Protein AF-A0A1V4UR54-F1 (afdb_monomer)

Solvent-accessible surface area (backbone atoms only — not comparable to full-atom values): 8397 Å² total; per-residue (Å²): 136,52,48,67,59,51,43,54,59,48,59,78,65,47,85,80,46,49,76,44,78,49,102,88,28,77,49,76,49,63,57,67,73,62,44,51,54,46,51,53,56,54,31,71,77,39,73,50,77,63,83,85,78,88,72,95,63,64,92,76,37,75,93,66,24,39,93,76,70,50,82,72,68,81,62,48,70,55,51,58,55,47,58,74,48,49,62,59,52,25,55,48,54,67,48,47,83,81,49,66,88,88,69,72,86,82,72,78,76,79,78,81,66,79,73,83,50,67,71,60,52,51,52,54,54,60,65,73,78,110

Foldseek 3Di:
DALVVLQVLLVVLCPPWDWDGDNLHIDTGDDPVSVVVSLVVSCVVPVLQDDDDDDPDDPPHCVQDCVNVPDDRPCPVVSVVVVVVSVVSSVVVVCVVVDDPPDDDDDPDPPPPPPPDPVNVVVVVVVVVD

Structure (mmCIF, N/CA/C/O backbone):
data_AF-A0A1V4UR54-F1
#
_entry.id   AF-A0A1V4UR54-F1
#
loop_
_atom_site.group_PDB
_atom_site.id
_atom_site.type_symbol
_atom_site.label_atom_id
_atom_site.label_alt_id
_atom_site.label_comp_id
_atom_site.label_asym_id
_atom_site.label_entity_id
_atom_site.label_seq_id
_atom_site.pdbx_PDB_ins_code
_atom_site.Cartn_x
_atom_site.Cartn_y
_atom_site.Cartn_z
_atom_site.occupancy
_atom_site.B_iso_or_equiv
_atom_site.auth_seq_id
_atom_site.auth_comp_id
_atom_site.auth_asym_id
_atom_site.auth_atom_id
_atom_site.pdbx_PDB_model_num
ATOM 1 N N . MET A 1 1 ? -7.764 5.995 -9.721 1.00 79.31 1 MET A N 1
ATOM 2 C CA . MET A 1 1 ? -8.367 6.170 -8.386 1.00 79.31 1 MET A CA 1
ATOM 3 C C . MET A 1 1 ? -7.285 6.634 -7.425 1.00 79.31 1 MET A C 1
ATOM 5 O O . MET A 1 1 ? -6.204 6.056 -7.434 1.00 79.31 1 MET A O 1
ATOM 9 N N . THR A 1 2 ? -7.523 7.699 -6.666 1.00 85.75 2 THR A N 1
ATOM 10 C CA . THR A 1 2 ? -6.583 8.196 -5.649 1.00 85.75 2 THR A CA 1
ATOM 11 C C . THR A 1 2 ? -6.845 7.540 -4.284 1.00 85.75 2 THR A C 1
ATOM 13 O O . THR A 1 2 ? -7.925 6.980 -4.077 1.00 85.75 2 THR A O 1
ATOM 16 N N . PRO A 1 3 ? -5.898 7.601 -3.326 1.00 85.50 3 PRO A N 1
ATOM 17 C CA . PRO A 1 3 ? -6.151 7.175 -1.948 1.00 85.50 3 PRO A CA 1
ATOM 18 C C . PRO A 1 3 ? -7.377 7.844 -1.314 1.00 85.50 3 PRO A C 1
ATOM 20 O O . PRO A 1 3 ? -8.132 7.171 -0.615 1.00 85.50 3 PRO A O 1
ATOM 23 N N . SER A 1 4 ? -7.611 9.126 -1.606 1.00 88.00 4 SER A N 1
ATOM 24 C CA . SER A 1 4 ? -8.759 9.876 -1.090 1.00 88.00 4 SER A CA 1
ATOM 25 C C . SER A 1 4 ? -10.078 9.383 -1.685 1.00 88.00 4 SER A C 1
ATOM 27 O O . SER A 1 4 ? -11.043 9.186 -0.949 1.00 88.00 4 SER A O 1
ATOM 29 N N . ASP A 1 5 ? -10.110 9.078 -2.989 1.00 89.81 5 ASP A N 1
ATOM 30 C CA . ASP A 1 5 ? -11.283 8.452 -3.619 1.00 89.81 5 ASP A CA 1
ATOM 31 C C . ASP A 1 5 ? -11.597 7.104 -2.956 1.00 89.81 5 ASP A C 1
ATOM 33 O O . ASP A 1 5 ? -12.746 6.808 -2.627 1.00 89.81 5 ASP A O 1
ATOM 37 N N . LEU A 1 6 ? -10.560 6.292 -2.719 1.00 91.25 6 LEU A N 1
ATOM 38 C CA . LEU A 1 6 ? -10.701 4.993 -2.069 1.00 91.25 6 LEU A CA 1
ATOM 39 C C . LEU A 1 6 ? -11.201 5.138 -0.623 1.00 91.25 6 LEU A C 1
ATOM 41 O O . LEU A 1 6 ? -12.027 4.338 -0.186 1.00 91.25 6 LEU A O 1
ATOM 45 N N . ALA A 1 7 ? -10.737 6.158 0.109 1.00 91.12 7 ALA A N 1
ATOM 46 C CA . ALA A 1 7 ? -11.183 6.451 1.471 1.00 91.12 7 ALA A CA 1
ATOM 47 C C . ALA A 1 7 ? -12.687 6.725 1.516 1.00 91.12 7 ALA A C 1
ATOM 49 O O . ALA A 1 7 ? -13.387 6.116 2.322 1.00 91.12 7 ALA A O 1
ATOM 50 N N . ILE A 1 8 ? -13.184 7.584 0.618 1.00 91.38 8 ILE A N 1
ATOM 51 C CA . ILE A 1 8 ? -14.613 7.910 0.507 1.00 91.38 8 ILE A CA 1
ATOM 52 C C . ILE A 1 8 ? -15.426 6.630 0.296 1.00 91.38 8 ILE A C 1
ATOM 54 O O . ILE A 1 8 ? -16.343 6.352 1.067 1.00 91.38 8 ILE A O 1
ATOM 58 N N . ARG A 1 9 ? -15.025 5.794 -0.672 1.00 92.06 9 ARG A N 1
ATOM 59 C CA . ARG A 1 9 ? -15.684 4.503 -0.939 1.00 92.06 9 ARG A CA 1
ATOM 60 C C . ARG A 1 9 ? -15.675 3.571 0.262 1.00 92.06 9 ARG A C 1
ATOM 62 O O . ARG A 1 9 ? -16.658 2.886 0.519 1.00 92.06 9 ARG A O 1
ATOM 69 N N . ALA A 1 10 ? -14.573 3.533 1.000 1.00 92.12 10 ALA A N 1
ATOM 70 C CA . ALA A 1 10 ? -14.453 2.683 2.171 1.00 92.12 10 ALA A CA 1
ATOM 71 C C . ALA A 1 10 ? -15.354 3.166 3.321 1.00 92.12 10 ALA A C 1
ATOM 73 O O . ALA A 1 10 ? -15.976 2.337 3.985 1.00 92.12 10 ALA A O 1
ATOM 74 N N . TYR A 1 11 ? -15.476 4.484 3.525 1.00 91.31 11 TYR A N 1
ATOM 75 C CA . TYR A 1 11 ? -16.388 5.070 4.515 1.00 91.31 11 TYR A CA 1
ATOM 76 C C . TYR A 1 11 ? -17.865 4.816 4.183 1.00 91.31 11 TYR A C 1
ATOM 78 O O . TYR A 1 11 ? -18.639 4.519 5.090 1.00 91.31 11 TYR A O 1
ATOM 86 N N . GLU A 1 12 ? -18.259 4.833 2.904 1.00 90.62 12 GLU A N 1
ATOM 87 C CA . GLU A 1 12 ? -19.633 4.500 2.470 1.00 90.62 12 GLU A CA 1
ATOM 88 C C . GLU A 1 12 ? -20.075 3.094 2.928 1.00 90.62 12 GLU A C 1
ATOM 90 O O . GLU A 1 12 ? -21.261 2.851 3.151 1.00 90.62 12 GLU A O 1
ATOM 95 N N . ILE A 1 13 ? -19.123 2.173 3.110 1.00 91.25 13 ILE A N 1
ATOM 96 C CA . ILE A 1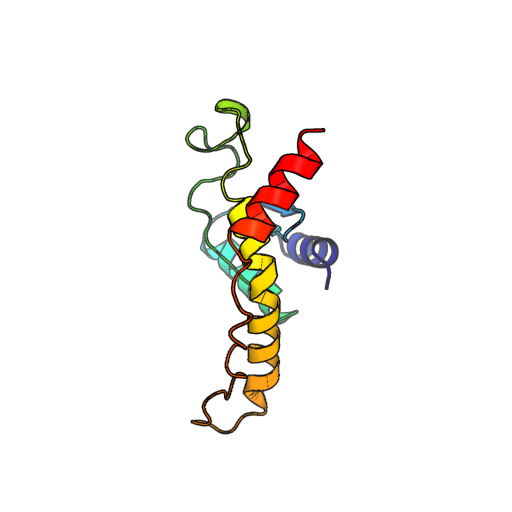 13 ? -19.367 0.774 3.498 1.00 91.25 13 ILE A CA 1
ATOM 97 C C . ILE A 1 13 ? -18.794 0.411 4.881 1.00 91.25 13 ILE A C 1
ATOM 99 O O . ILE A 1 13 ? -18.750 -0.778 5.246 1.00 91.25 13 ILE A O 1
ATOM 103 N N . SER A 1 14 ? -18.362 1.412 5.664 1.00 81.19 14 SER A N 1
ATOM 104 C CA . SER A 1 14 ? -17.700 1.231 6.960 1.00 81.19 14 SER A CA 1
ATOM 105 C C . SER A 1 14 ? -18.712 0.899 8.056 1.00 81.19 14 SER A C 1
ATOM 107 O O . SER A 1 14 ? -19.157 1.756 8.815 1.00 81.19 14 SER A O 1
ATOM 109 N N . GLN A 1 15 ? -19.113 -0.364 8.155 1.00 82.38 15 GLN A N 1
ATOM 110 C CA . GLN A 1 15 ? -20.028 -0.831 9.201 1.00 82.38 15 GLN A CA 1
ATOM 111 C C . GLN A 1 15 ? -19.301 -1.016 10.546 1.00 82.38 15 GLN A C 1
ATOM 113 O O . GLN A 1 15 ? -19.168 -2.127 11.042 1.00 82.38 15 GLN A O 1
ATOM 118 N N . GLY A 1 16 ? -18.786 0.073 11.126 1.00 81.25 16 GLY A N 1
ATOM 119 C CA . GLY A 1 16 ? -18.148 0.061 12.451 1.00 81.25 16 GLY A CA 1
ATOM 120 C C . GLY A 1 16 ? -16.664 -0.327 12.476 1.00 81.25 16 GLY A C 1
ATOM 121 O O . GLY A 1 16 ? -16.091 -0.463 13.556 1.00 81.25 16 GLY A O 1
ATOM 122 N N . VAL A 1 17 ? -16.018 -0.468 11.315 1.00 90.12 17 VAL A N 1
ATOM 123 C CA . VAL A 1 17 ? -14.553 -0.557 11.239 1.00 90.12 17 VAL A CA 1
ATOM 124 C C . VAL A 1 17 ? -13.917 0.828 11.348 1.00 90.12 17 VAL A C 1
ATOM 126 O O . VAL A 1 17 ? -14.475 1.832 10.905 1.00 90.12 17 VAL A O 1
ATOM 129 N N . MET A 1 18 ? -12.705 0.882 11.887 1.00 90.12 18 MET A N 1
ATOM 130 C CA . MET A 1 18 ? -11.879 2.079 11.848 1.00 90.12 18 MET A CA 1
ATOM 131 C C . MET A 1 18 ? -11.175 2.163 10.496 1.00 90.12 18 MET A C 1
ATOM 133 O O . MET A 1 18 ? -10.430 1.257 10.123 1.00 90.12 18 MET A O 1
ATOM 137 N N . ILE A 1 19 ? -11.377 3.271 9.788 1.00 91.62 19 ILE A N 1
ATOM 138 C CA . ILE A 1 19 ? -10.683 3.579 8.537 1.00 91.62 19 ILE A CA 1
ATOM 139 C C . ILE A 1 19 ? -9.820 4.807 8.760 1.00 91.62 19 ILE A C 1
ATOM 141 O O . ILE A 1 19 ? -10.270 5.808 9.322 1.00 91.62 19 ILE A O 1
ATOM 145 N N . LYS A 1 20 ? -8.574 4.721 8.309 1.00 88.81 20 LYS A N 1
ATOM 146 C CA . LYS A 1 20 ? -7.625 5.824 8.318 1.00 88.81 20 LYS A CA 1
ATOM 147 C C . LYS A 1 20 ? -6.968 5.952 6.952 1.00 88.81 20 LYS A C 1
ATOM 149 O O . LYS A 1 20 ? -6.285 5.031 6.503 1.00 88.81 20 LYS A O 1
ATOM 154 N N . GLU A 1 21 ? -7.129 7.114 6.333 1.00 90.81 21 GLU A N 1
ATOM 155 C CA . GLU A 1 21 ? -6.395 7.477 5.125 1.00 90.81 21 GLU A CA 1
ATOM 156 C C . GLU A 1 21 ? -4.911 7.723 5.436 1.00 90.81 21 GLU A C 1
ATOM 158 O O . GLU A 1 21 ? -4.528 8.234 6.496 1.00 90.81 21 GLU A O 1
ATOM 163 N N . THR A 1 22 ? -4.054 7.324 4.504 1.00 86.56 22 THR A N 1
ATOM 164 C CA . THR A 1 22 ? -2.608 7.526 4.544 1.00 86.56 22 THR A CA 1
ATOM 165 C C . THR A 1 22 ? -2.109 7.941 3.163 1.00 86.56 22 THR A C 1
ATOM 167 O O . THR A 1 22 ? -2.777 7.703 2.160 1.00 86.56 22 THR A O 1
ATOM 170 N N . CYS A 1 23 ? -0.881 8.462 3.084 1.00 84.00 23 CYS A N 1
ATOM 171 C CA . CYS A 1 23 ? -0.251 8.819 1.806 1.00 84.00 23 CYS A CA 1
ATOM 172 C C . CYS A 1 23 ? -0.116 7.639 0.823 1.00 84.00 23 CYS A C 1
ATOM 174 O O . CYS A 1 23 ? 0.160 7.853 -0.352 1.00 84.00 23 CYS A O 1
ATOM 176 N N . PHE A 1 24 ? -0.273 6.403 1.302 1.00 85.50 24 PHE A N 1
ATOM 177 C CA . PHE A 1 24 ? -0.062 5.176 0.539 1.00 85.50 24 PHE A CA 1
ATOM 178 C C . PHE A 1 24 ? -1.342 4.353 0.331 1.00 85.50 24 PHE A C 1
ATOM 180 O O . PHE A 1 24 ? -1.271 3.251 -0.202 1.00 85.50 24 PHE A O 1
ATOM 187 N N . GLY A 1 25 ? -2.505 4.860 0.751 1.00 90.56 25 GLY A N 1
ATOM 188 C CA . GLY A 1 25 ? -3.773 4.129 0.706 1.00 90.56 25 GLY A CA 1
ATOM 189 C C . GLY A 1 25 ? -4.482 4.141 2.054 1.00 90.56 25 GLY A C 1
ATOM 190 O O . GLY A 1 25 ? -4.424 5.129 2.786 1.00 90.56 25 GLY A O 1
ATOM 191 N N . LEU A 1 26 ? -5.136 3.034 2.406 1.00 92.44 26 LEU A N 1
ATOM 192 C CA . LEU A 1 26 ? -5.982 2.939 3.595 1.00 92.44 26 LEU A CA 1
ATOM 193 C C . LEU A 1 26 ? -5.436 1.974 4.640 1.00 92.44 26 LEU A C 1
ATOM 195 O O . LEU A 1 26 ? -4.895 0.918 4.327 1.00 92.44 26 LEU A O 1
ATOM 199 N N . GLN A 1 27 ? -5.667 2.317 5.902 1.00 91.44 27 GLN A N 1
ATOM 200 C CA . GLN A 1 27 ? -5.594 1.387 7.019 1.00 91.44 27 GLN A CA 1
ATOM 201 C C . GLN A 1 27 ? -7.013 1.098 7.490 1.00 91.44 27 GLN A C 1
ATOM 203 O O . GLN A 1 27 ? -7.702 2.002 7.959 1.00 91.44 27 GLN A O 1
ATOM 208 N N . VAL A 1 28 ? -7.429 -0.160 7.364 1.00 93.06 28 VAL A N 1
ATOM 209 C CA . VAL A 1 28 ? -8.719 -0.654 7.853 1.00 93.06 28 VAL A CA 1
ATOM 210 C C . VAL A 1 28 ? -8.449 -1.521 9.077 1.00 93.06 28 VAL A C 1
ATOM 212 O O . VAL A 1 28 ? -7.529 -2.336 9.084 1.00 93.06 28 VAL A O 1
ATOM 215 N N . THR A 1 29 ? -9.177 -1.298 10.164 1.00 91.81 29 THR A N 1
ATOM 216 C CA . THR A 1 29 ? -8.987 -2.021 11.424 1.00 91.81 29 THR A CA 1
ATOM 217 C C . THR A 1 29 ? -10.344 -2.342 12.031 1.00 91.81 29 THR A C 1
ATOM 219 O O . THR A 1 29 ? -11.174 -1.458 12.224 1.00 91.81 29 THR A O 1
ATOM 222 N N . GLY A 1 30 ? -10.568 -3.613 12.338 1.00 91.69 30 GLY A N 1
ATOM 223 C CA . GLY A 1 30 ? -11.833 -4.123 12.852 1.00 91.69 30 GLY A CA 1
ATOM 224 C C . GLY A 1 30 ? -11.757 -5.632 13.044 1.00 91.69 30 GLY A C 1
ATOM 225 O O . GLY A 1 30 ? -10.661 -6.191 13.105 1.00 91.69 30 GLY A O 1
ATOM 226 N N . LYS A 1 31 ? -12.914 -6.292 13.132 1.00 92.25 31 LYS A N 1
ATOM 227 C CA . LYS A 1 31 ? -12.970 -7.756 13.087 1.00 92.25 31 LYS A CA 1
ATOM 228 C C . LYS A 1 31 ? -12.601 -8.231 11.685 1.00 92.25 31 LYS A C 1
ATOM 230 O O . LYS A 1 31 ? -12.972 -7.586 10.710 1.00 92.25 31 LYS A O 1
ATOM 235 N N . GLU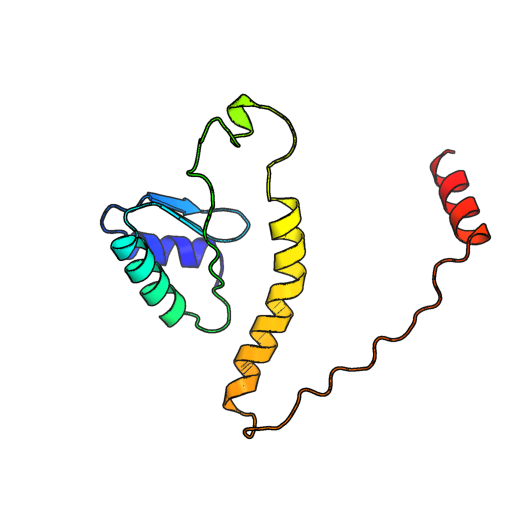 A 1 32 ? -11.923 -9.368 11.602 1.00 91.94 32 GLU A N 1
ATOM 236 C CA . GLU A 1 32 ? -11.438 -9.958 10.346 1.00 91.94 32 GLU A CA 1
ATOM 237 C C . GLU A 1 32 ? -12.534 -10.036 9.275 1.00 91.94 32 GLU A C 1
ATOM 239 O O . GLU A 1 32 ? -12.392 -9.430 8.220 1.00 91.94 32 GLU A O 1
ATOM 244 N N . ALA A 1 33 ? -13.694 -10.615 9.602 1.00 93.94 33 ALA A N 1
ATOM 245 C CA . ALA A 1 33 ? -14.822 -10.717 8.671 1.00 93.94 33 ALA A CA 1
ATOM 246 C C . ALA A 1 33 ? -15.311 -9.355 8.129 1.00 93.94 33 ALA A C 1
ATOM 248 O O . ALA A 1 33 ? -15.691 -9.246 6.962 1.00 93.94 33 ALA A O 1
ATOM 249 N N . ASP A 1 34 ? -15.289 -8.305 8.956 1.00 94.12 34 ASP A N 1
ATOM 250 C CA . ASP A 1 34 ? -15.699 -6.961 8.539 1.00 94.12 34 ASP A CA 1
ATOM 251 C C . ASP A 1 34 ? -14.638 -6.311 7.639 1.00 94.12 34 ASP A C 1
ATOM 253 O O . ASP A 1 34 ? -14.980 -5.641 6.659 1.00 94.12 34 ASP A O 1
ATOM 257 N N . VAL A 1 35 ? -13.354 -6.529 7.949 1.00 93.69 35 VAL A N 1
ATOM 258 C CA . VAL A 1 35 ? -12.220 -6.069 7.135 1.00 93.69 35 VAL A CA 1
ATOM 259 C C . VAL A 1 35 ? -12.238 -6.761 5.774 1.00 93.69 35 VAL A C 1
ATOM 261 O O . VAL A 1 35 ? -12.196 -6.072 4.756 1.00 93.69 35 VAL A O 1
ATOM 264 N N . ASP A 1 36 ? -12.388 -8.083 5.736 1.00 94.06 36 ASP A N 1
ATOM 265 C CA . ASP A 1 36 ? -12.408 -8.879 4.505 1.00 94.06 36 ASP A CA 1
ATOM 266 C C . ASP A 1 36 ? -13.566 -8.498 3.588 1.00 94.06 36 ASP A C 1
ATOM 268 O O . ASP A 1 36 ? -13.393 -8.370 2.371 1.00 94.06 36 ASP A O 1
ATOM 272 N N . ARG A 1 37 ? -14.749 -8.251 4.163 1.00 94.88 37 ARG A N 1
ATOM 273 C CA . ARG A 1 37 ? -15.917 -7.770 3.416 1.00 94.88 37 ARG A CA 1
ATOM 274 C C . ARG A 1 37 ? -15.629 -6.430 2.739 1.00 94.88 37 ARG A C 1
ATOM 276 O O . ARG A 1 37 ? -15.950 -6.248 1.560 1.00 94.88 37 ARG A O 1
ATOM 283 N N . ILE A 1 38 ? -15.027 -5.490 3.468 1.00 94.56 38 ILE A N 1
ATOM 284 C CA . ILE A 1 38 ? -14.680 -4.164 2.941 1.00 94.56 38 ILE A CA 1
ATOM 285 C C . ILE A 1 38 ? -13.591 -4.281 1.883 1.00 94.56 38 ILE A C 1
ATOM 287 O O . ILE A 1 38 ? -13.752 -3.747 0.791 1.00 94.56 38 ILE A O 1
ATOM 291 N N . VAL A 1 39 ? -12.525 -5.031 2.159 1.00 94.50 39 VAL A N 1
ATOM 292 C CA . VAL A 1 39 ? -11.434 -5.281 1.212 1.00 94.50 39 VAL A CA 1
ATOM 293 C C . VAL A 1 39 ? -11.962 -5.885 -0.088 1.00 94.50 39 VAL A C 1
ATOM 295 O O . VAL A 1 39 ? -11.618 -5.400 -1.164 1.00 94.50 39 VAL A O 1
ATOM 298 N N . SER A 1 40 ? -12.827 -6.895 -0.003 1.00 95.19 40 SER A N 1
ATOM 299 C CA . SER A 1 40 ? -13.430 -7.541 -1.174 1.00 95.19 40 SER A CA 1
ATOM 300 C C . SER A 1 40 ? -14.259 -6.555 -1.996 1.00 95.19 40 SER A C 1
ATOM 302 O O . SER A 1 40 ? -14.126 -6.500 -3.217 1.00 95.19 40 SER A O 1
ATOM 304 N N . SER A 1 41 ? -15.058 -5.724 -1.321 1.00 94.44 41 SER A N 1
ATOM 305 C CA . SER A 1 41 ? -15.883 -4.696 -1.967 1.00 94.44 41 SER A CA 1
ATOM 306 C C . SER A 1 41 ? -15.028 -3.636 -2.664 1.00 94.44 41 SER A C 1
ATOM 308 O O . SER A 1 41 ? -15.301 -3.272 -3.803 1.00 94.44 41 SER A O 1
ATOM 310 N N . LEU A 1 42 ? -13.959 -3.168 -2.011 1.00 94.19 42 LEU A N 1
ATOM 311 C CA . LEU A 1 42 ? -13.046 -2.180 -2.583 1.00 94.19 42 LEU A CA 1
ATOM 312 C C . LEU A 1 42 ? -12.280 -2.749 -3.778 1.00 94.19 42 LEU A C 1
ATOM 314 O O . LEU A 1 42 ? -12.214 -2.099 -4.817 1.00 94.19 42 LEU A O 1
ATOM 318 N N . ARG A 1 43 ? -11.747 -3.973 -3.675 1.00 94.44 43 ARG A N 1
ATOM 319 C CA . ARG A 1 43 ? -11.026 -4.628 -4.781 1.00 94.44 43 ARG A CA 1
ATOM 320 C C . ARG A 1 43 ? -11.901 -4.844 -6.012 1.00 94.44 43 ARG A C 1
ATOM 322 O O . ARG A 1 43 ? -11.373 -4.830 -7.115 1.00 94.44 43 ARG A O 1
ATOM 329 N N . ALA A 1 44 ? -13.212 -5.009 -5.853 1.00 94.25 44 ALA A N 1
ATOM 330 C CA . ALA A 1 44 ? -14.124 -5.093 -6.991 1.00 94.25 44 ALA A CA 1
ATOM 331 C C . ALA A 1 44 ? -14.208 -3.778 -7.794 1.00 94.25 44 ALA A C 1
ATOM 333 O O . ALA A 1 44 ? -14.486 -3.822 -8.990 1.00 94.25 44 ALA A O 1
ATOM 334 N N . LEU A 1 45 ? -13.948 -2.622 -7.166 1.00 92.81 45 LEU A N 1
ATOM 335 C CA . LEU A 1 45 ? -13.930 -1.317 -7.840 1.00 92.81 45 LEU A CA 1
ATOM 336 C C . LEU A 1 45 ? -12.680 -1.130 -8.706 1.00 92.81 45 LEU A C 1
ATOM 338 O O . LEU A 1 45 ? -12.750 -0.484 -9.748 1.00 92.81 45 LEU A O 1
ATOM 342 N N . ASP A 1 46 ? -11.544 -1.670 -8.260 1.00 91.88 46 ASP A N 1
ATOM 343 C CA . ASP A 1 46 ? -10.271 -1.591 -8.975 1.00 91.88 46 ASP A CA 1
ATOM 344 C C . ASP A 1 46 ? -9.421 -2.865 -8.756 1.00 91.88 46 ASP A C 1
ATOM 346 O O . ASP A 1 46 ? -8.561 -2.919 -7.863 1.00 91.88 46 ASP A O 1
ATOM 350 N N . PRO A 1 47 ? -9.670 -3.923 -9.551 1.00 92.06 47 PRO A N 1
ATOM 351 C CA . PRO A 1 47 ? -9.127 -5.258 -9.298 1.00 92.06 47 PRO A CA 1
ATOM 352 C C . PRO A 1 47 ? -7.617 -5.377 -9.528 1.00 92.06 47 PRO A C 1
ATOM 354 O O . PRO A 1 47 ? -6.993 -6.288 -8.975 1.00 92.06 47 PRO A O 1
ATOM 357 N N . SER A 1 48 ? -7.024 -4.462 -10.301 1.00 94.31 48 SER A N 1
ATOM 358 C CA . SER A 1 48 ? -5.610 -4.510 -10.696 1.00 94.31 48 SER A CA 1
ATOM 359 C C . SER A 1 48 ? -4.709 -3.560 -9.901 1.00 94.31 48 SER A C 1
ATOM 361 O O . SER A 1 48 ? -3.483 -3.675 -9.990 1.00 94.31 48 SER A O 1
ATOM 363 N N . HIS A 1 49 ? -5.275 -2.635 -9.115 1.00 92.56 49 HIS A N 1
ATOM 364 C CA . HIS A 1 49 ? -4.497 -1.582 -8.443 1.00 92.56 49 HIS A CA 1
ATOM 365 C C . HIS A 1 49 ? -4.646 -1.535 -6.919 1.00 92.56 49 HIS A C 1
ATOM 367 O O . HIS A 1 49 ? -3.878 -0.830 -6.264 1.00 92.56 49 HIS A O 1
ATOM 373 N N . ILE A 1 50 ? -5.578 -2.288 -6.326 1.00 93.94 50 ILE A N 1
ATOM 374 C CA . ILE A 1 50 ? -5.683 -2.397 -4.865 1.00 93.94 50 ILE A CA 1
ATOM 375 C C . ILE A 1 50 ? -4.906 -3.619 -4.370 1.00 93.94 50 ILE A C 1
ATOM 377 O O . ILE A 1 50 ? -5.312 -4.766 -4.571 1.00 93.94 50 ILE A O 1
ATOM 381 N N . PHE A 1 51 ? -3.819 -3.352 -3.646 1.00 93.50 51 PHE A N 1
ATOM 382 C CA . PHE A 1 51 ? -3.001 -4.357 -2.972 1.00 93.50 51 PHE A CA 1
ATOM 383 C C . PHE A 1 51 ? -3.221 -4.294 -1.463 1.00 93.50 51 PHE A C 1
ATOM 385 O O . PHE A 1 51 ? -3.317 -3.215 -0.880 1.00 93.50 51 PHE A O 1
ATOM 392 N N . VAL A 1 52 ? -3.296 -5.462 -0.832 1.00 93.56 52 VAL A N 1
ATOM 393 C CA . VAL A 1 52 ? -3.644 -5.605 0.584 1.00 93.56 52 VAL A CA 1
ATOM 394 C C . VAL A 1 52 ? -2.526 -6.351 1.285 1.00 93.56 52 VAL A C 1
ATOM 396 O O . VAL A 1 52 ? -1.988 -7.324 0.756 1.00 93.56 52 VAL A O 1
ATOM 399 N N . LYS A 1 53 ? -2.167 -5.877 2.474 1.00 90.75 53 LYS A N 1
ATOM 400 C CA . LYS A 1 53 ? -1.165 -6.496 3.332 1.00 90.75 53 LYS A CA 1
ATOM 401 C C . LYS A 1 53 ? -1.621 -6.387 4.773 1.00 90.75 53 LYS A C 1
ATOM 403 O O . LYS A 1 53 ? -1.982 -5.298 5.223 1.00 90.75 53 LYS A O 1
ATOM 408 N N . ASP A 1 54 ? -1.534 -7.497 5.491 1.00 90.25 54 ASP A N 1
ATOM 409 C CA . ASP A 1 54 ? -1.868 -7.514 6.904 1.00 90.25 54 ASP A CA 1
ATOM 410 C C . ASP A 1 54 ? -0.864 -6.713 7.714 1.00 90.25 54 ASP A C 1
ATOM 412 O O . ASP A 1 54 ? 0.358 -6.752 7.521 1.00 90.25 54 ASP A O 1
ATOM 416 N N . ARG A 1 55 ? -1.405 -5.975 8.674 1.00 85.00 55 ARG A N 1
ATOM 417 C CA . ARG A 1 55 ? -0.607 -5.214 9.616 1.00 85.00 55 ARG A CA 1
ATOM 418 C C . ARG A 1 55 ? -0.374 -6.065 10.860 1.00 85.00 55 ARG A C 1
ATOM 420 O O . ARG A 1 55 ? -1.308 -6.359 11.589 1.00 85.00 55 ARG A O 1
ATOM 427 N N . GLY A 1 56 ? 0.886 -6.377 1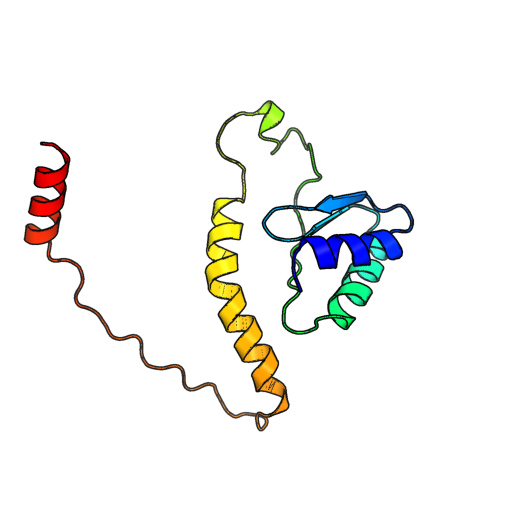1.164 1.00 83.38 56 GLY A N 1
ATOM 428 C CA . GLY A 1 56 ? 1.224 -7.226 12.319 1.00 83.38 56 GLY A CA 1
ATOM 429 C C . GLY A 1 56 ? 0.975 -6.612 13.708 1.00 83.38 56 GLY A C 1
ATOM 430 O O . GLY A 1 56 ? 1.013 -7.330 14.700 1.00 83.38 56 GLY A O 1
ATOM 431 N N . PHE A 1 57 ? 0.743 -5.298 13.810 1.00 84.38 57 PHE A N 1
ATOM 432 C CA . PHE A 1 57 ? 0.457 -4.607 15.076 1.00 84.38 57 PHE A CA 1
ATOM 433 C C . PHE A 1 57 ? -0.629 -3.547 14.875 1.00 84.38 57 PHE A C 1
ATOM 435 O O . PHE A 1 57 ? -0.549 -2.809 13.886 1.00 84.38 57 PHE A O 1
ATOM 442 N N . PRO A 1 58 ? -1.590 -3.394 15.803 1.00 81.00 58 PRO A N 1
ATOM 443 C CA . PRO A 1 58 ? -2.644 -2.399 15.668 1.00 81.00 58 PRO A CA 1
ATOM 444 C C . PRO A 1 58 ? -2.093 -0.959 15.655 1.00 81.00 58 PRO A C 1
ATOM 446 O O . PRO A 1 58 ? -0.979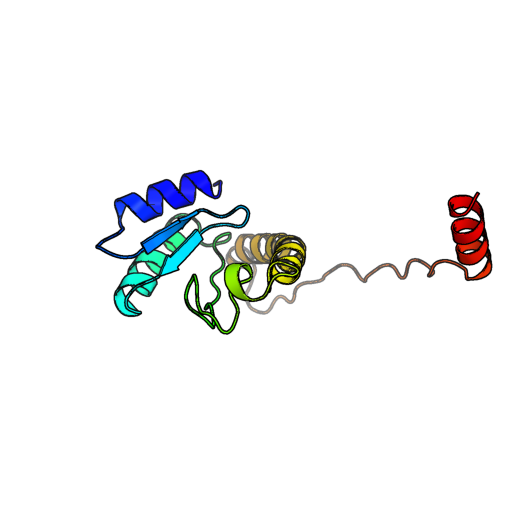 -0.690 16.129 1.00 81.00 58 PRO A O 1
ATOM 449 N N . PRO A 1 59 ? -2.848 0.007 15.101 1.00 80.25 59 PRO A N 1
ATOM 450 C CA . PRO A 1 59 ? -2.518 1.421 15.231 1.00 80.25 59 PRO A CA 1
ATOM 451 C C . PRO A 1 59 ? -2.318 1.810 16.705 1.00 80.25 59 PRO A C 1
ATOM 453 O O . PRO A 1 59 ? -3.163 1.525 17.542 1.00 80.25 59 PRO A O 1
ATOM 456 N N . GLY A 1 60 ? -1.200 2.466 17.024 1.00 81.56 60 GLY A N 1
ATOM 457 C CA . GLY A 1 60 ? -0.909 2.916 18.392 1.00 81.56 60 GLY A CA 1
ATOM 458 C C . GLY A 1 60 ? -0.268 1.873 19.316 1.00 81.56 60 GLY A C 1
ATOM 459 O O . GLY A 1 60 ? 0.067 2.228 20.441 1.00 81.56 60 GLY A O 1
ATOM 460 N N . ASP A 1 61 ? -0.023 0.638 18.858 1.00 87.25 61 ASP A N 1
ATOM 461 C CA . ASP A 1 61 ? 0.584 -0.411 19.692 1.00 87.25 61 ASP A CA 1
ATOM 462 C C . ASP A 1 61 ? 1.941 0.029 20.282 1.00 87.25 61 ASP A C 1
ATOM 464 O O . ASP A 1 61 ? 2.841 0.400 19.517 1.00 87.25 61 ASP A O 1
ATOM 468 N N . PRO A 1 62 ? 2.145 -0.031 21.611 1.00 87.81 62 PRO A N 1
ATOM 469 C CA . PRO A 1 62 ? 3.351 0.487 22.252 1.00 87.81 62 PRO A CA 1
ATOM 470 C C . PRO A 1 62 ? 4.640 -0.227 21.831 1.00 87.81 62 PRO A C 1
ATOM 472 O O . PRO A 1 62 ? 5.708 0.374 21.897 1.00 87.81 62 PRO A O 1
ATOM 475 N N . ARG A 1 63 ? 4.559 -1.462 21.318 1.00 85.75 63 ARG A N 1
ATOM 476 C CA . ARG A 1 63 ? 5.719 -2.231 20.833 1.00 85.75 63 ARG A CA 1
ATOM 477 C C . ARG A 1 63 ? 6.292 -1.667 19.527 1.00 85.75 63 ARG A C 1
ATOM 479 O O . ARG A 1 63 ? 7.427 -1.971 19.152 1.00 85.75 63 ARG A O 1
ATOM 486 N N . ARG A 1 64 ? 5.510 -0.874 18.783 1.00 84.81 64 ARG A N 1
ATOM 487 C CA . ARG A 1 64 ? 5.889 -0.341 17.458 1.00 84.81 64 ARG A CA 1
ATOM 488 C C . ARG A 1 64 ? 5.629 1.144 17.268 1.00 84.81 64 ARG A C 1
ATOM 490 O O . ARG A 1 64 ? 6.227 1.740 16.376 1.00 84.81 64 ARG A O 1
ATOM 497 N N . CYS A 1 65 ? 4.732 1.748 18.036 1.00 83.19 65 CYS A N 1
ATOM 498 C CA . CYS A 1 65 ? 4.313 3.117 17.811 1.00 83.19 65 CYS A CA 1
ATOM 499 C C . CYS A 1 65 ? 5.473 4.086 18.055 1.00 83.19 65 CYS A C 1
ATOM 501 O O . CYS A 1 65 ? 5.960 4.241 19.174 1.00 83.19 65 CYS A O 1
ATOM 503 N N . ARG A 1 66 ? 5.857 4.810 16.998 1.00 84.88 66 ARG A N 1
ATOM 504 C CA . ARG A 1 66 ? 6.845 5.896 17.065 1.00 84.88 66 ARG A CA 1
ATOM 505 C C . ARG A 1 66 ? 6.480 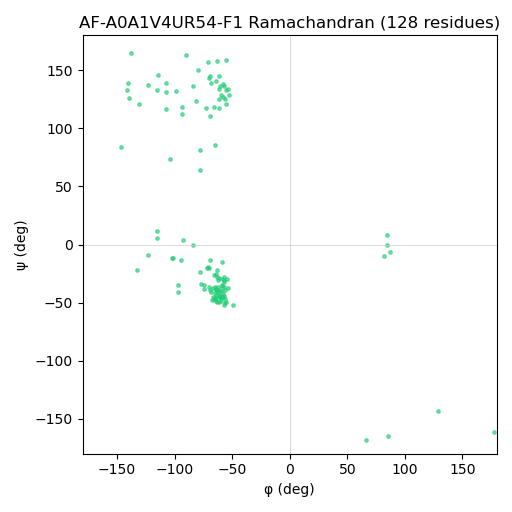6.953 18.112 1.00 84.88 66 ARG A C 1
ATOM 507 O O . ARG A 1 66 ? 7.377 7.578 18.655 1.00 84.88 66 ARG A O 1
ATOM 514 N N . ALA A 1 67 ? 5.192 7.176 18.390 1.00 86.38 67 ALA A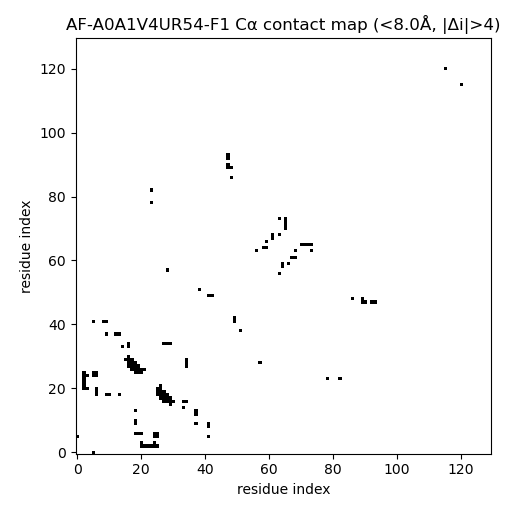 N 1
ATOM 515 C CA . ALA A 1 67 ? 4.786 8.153 19.403 1.00 86.38 67 ALA A CA 1
ATOM 516 C C . ALA A 1 67 ? 5.368 7.827 20.792 1.00 86.38 67 ALA A C 1
ATOM 518 O O . ALA A 1 67 ? 5.665 8.747 21.541 1.00 86.38 67 ALA A O 1
ATOM 519 N N . ASN A 1 68 ? 5.597 6.540 21.081 1.00 83.31 68 ASN A N 1
ATOM 520 C CA . ASN A 1 68 ? 6.144 6.078 22.356 1.00 83.31 68 ASN A CA 1
ATOM 521 C C . ASN A 1 68 ? 7.661 5.836 22.293 1.00 83.31 68 ASN A C 1
ATOM 523 O O . ASN A 1 68 ? 8.354 6.054 23.278 1.00 83.31 68 ASN A O 1
ATOM 527 N N . LEU A 1 69 ? 8.180 5.371 21.149 1.00 84.19 69 LEU A N 1
ATOM 528 C CA . LEU A 1 69 ? 9.582 4.944 21.003 1.00 84.19 69 LEU A CA 1
ATOM 529 C C . LEU A 1 69 ? 10.492 5.978 20.313 1.00 84.19 69 LEU A C 1
ATOM 531 O O . LEU A 1 69 ? 11.708 5.807 20.289 1.00 84.19 69 LEU A O 1
ATOM 535 N N . GLY A 1 70 ? 9.929 7.031 19.714 1.00 83.31 70 GLY A N 1
ATOM 536 C CA . GLY A 1 70 ? 10.666 7.942 18.837 1.00 83.31 70 GLY A CA 1
ATOM 537 C C . GLY A 1 70 ? 11.143 7.272 17.536 1.00 83.31 70 GLY A C 1
ATOM 538 O O . GLY A 1 70 ? 10.697 6.184 17.171 1.00 83.31 70 GLY A O 1
ATOM 539 N N . GLY A 1 71 ? 12.029 7.946 16.794 1.00 83.38 71 GLY A N 1
ATOM 540 C CA . GLY A 1 71 ? 12.694 7.383 15.607 1.00 83.38 71 GLY A CA 1
ATOM 541 C C . GLY A 1 71 ? 11.930 7.503 14.281 1.00 83.38 71 GLY A C 1
ATOM 542 O O . GLY A 1 71 ? 11.004 8.303 14.140 1.00 83.38 71 GLY A O 1
ATOM 543 N N . ALA A 1 72 ? 12.353 6.742 13.268 1.00 80.62 72 ALA A N 1
ATOM 544 C CA . ALA A 1 72 ? 11.703 6.705 11.955 1.00 80.62 72 ALA A CA 1
ATOM 545 C C . ALA A 1 72 ? 10.339 5.993 12.022 1.00 80.62 72 ALA A C 1
ATOM 547 O O . ALA A 1 72 ? 10.086 5.197 12.923 1.00 80.62 72 ALA A O 1
ATOM 548 N N . ARG A 1 73 ? 9.439 6.267 11.067 1.00 77.56 73 ARG A N 1
ATOM 549 C CA . ARG A 1 73 ? 8.144 5.570 10.958 1.00 77.56 73 ARG A CA 1
ATOM 550 C C . ARG A 1 73 ? 8.393 4.109 10.536 1.00 77.56 73 ARG A C 1
ATOM 552 O O . ARG A 1 73 ? 8.796 3.896 9.391 1.00 77.56 73 ARG A O 1
ATOM 559 N N . PRO A 1 74 ? 8.168 3.100 11.403 1.00 77.00 74 PRO A N 1
ATOM 560 C CA . PRO A 1 74 ? 8.459 1.714 11.046 1.00 77.00 74 PRO A CA 1
ATOM 561 C C . PRO A 1 74 ? 7.616 1.275 9.846 1.00 77.00 74 PRO A C 1
ATOM 563 O O . PRO A 1 74 ? 6.418 1.547 9.804 1.00 77.00 74 PRO A O 1
ATOM 566 N N . GLY A 1 75 ? 8.248 0.623 8.869 1.00 81.00 75 GLY A N 1
ATOM 567 C CA . GLY A 1 75 ? 7.594 0.168 7.637 1.00 81.00 75 GLY A CA 1
ATOM 568 C C . GLY A 1 75 ? 7.426 1.234 6.548 1.00 81.00 75 GLY A C 1
ATOM 569 O O . GLY A 1 75 ? 7.125 0.867 5.419 1.00 81.00 75 GLY A O 1
ATOM 570 N N . TYR A 1 76 ? 7.681 2.521 6.825 1.00 83.31 76 TYR A N 1
ATOM 571 C CA . TYR A 1 76 ? 7.500 3.596 5.836 1.00 83.31 76 TYR A CA 1
ATOM 572 C C . TYR A 1 76 ? 8.401 3.429 4.606 1.00 83.31 76 TYR A C 1
ATOM 574 O O . TYR A 1 76 ? 7.899 3.430 3.489 1.00 83.31 76 TYR A O 1
ATOM 582 N N . PHE A 1 77 ? 9.703 3.190 4.804 1.00 86.25 77 PHE A N 1
ATOM 583 C CA . PHE A 1 77 ? 10.631 2.912 3.698 1.00 86.25 77 PHE A CA 1
ATOM 584 C C . PHE A 1 77 ? 10.270 1.635 2.929 1.00 86.25 77 PHE A C 1
ATOM 586 O O . PHE A 1 77 ? 10.497 1.548 1.728 1.00 86.25 77 PHE A O 1
ATOM 593 N N . GLY A 1 78 ? 9.676 0.652 3.617 1.00 88.12 78 GLY A N 1
ATOM 594 C CA . GLY A 1 78 ? 9.147 -0.549 2.977 1.00 88.12 78 GLY A CA 1
ATOM 595 C C . GLY A 1 78 ? 8.012 -0.206 2.018 1.00 88.12 78 GLY A C 1
ATOM 596 O O . GLY A 1 78 ? 8.075 -0.585 0.857 1.00 88.12 78 GLY A O 1
ATOM 597 N N . HIS A 1 79 ? 7.029 0.576 2.468 1.00 87.31 79 HIS A N 1
ATOM 598 C CA . HIS A 1 79 ? 5.924 1.024 1.619 1.00 87.31 79 HIS A CA 1
ATOM 599 C C . HIS A 1 79 ? 6.384 1.904 0.454 1.00 87.31 79 HIS A C 1
ATOM 601 O O . HIS A 1 79 ? 5.900 1.733 -0.661 1.00 87.31 79 HIS A O 1
ATOM 607 N N . GLU A 1 80 ? 7.340 2.804 0.682 1.00 88.38 80 GLU A N 1
ATOM 608 C CA . GLU A 1 80 ? 7.917 3.644 -0.372 1.00 88.38 80 GLU A CA 1
ATOM 609 C C . GLU A 1 80 ? 8.591 2.799 -1.465 1.00 88.38 80 GLU A C 1
ATOM 611 O O . GLU A 1 80 ? 8.346 3.001 -2.657 1.00 88.38 80 GLU A O 1
ATOM 616 N N . PHE A 1 81 ? 9.378 1.796 -1.068 1.00 90.88 81 PHE A N 1
ATOM 617 C CA . PHE A 1 81 ? 9.992 0.853 -1.999 1.00 90.88 81 PHE A CA 1
ATOM 618 C C . PHE A 1 81 ? 8.949 -0.019 -2.719 1.00 90.88 81 PHE A C 1
ATOM 620 O O . PHE A 1 81 ? 8.990 -0.148 -3.944 1.00 90.88 81 PHE A O 1
ATOM 627 N N . GLU A 1 82 ? 7.994 -0.587 -1.974 1.00 91.38 82 GLU A N 1
ATOM 628 C CA . GLU A 1 82 ? 6.909 -1.425 -2.499 1.00 91.38 82 GLU A CA 1
ATOM 629 C C . GLU A 1 82 ? 6.098 -0.663 -3.560 1.00 91.38 82 GLU A C 1
ATOM 631 O O . GLU A 1 82 ? 5.869 -1.194 -4.646 1.00 91.38 82 GLU A O 1
ATOM 636 N N . ILE A 1 83 ? 5.750 0.605 -3.318 1.00 88.00 83 ILE A N 1
ATOM 637 C CA . ILE A 1 83 ? 5.006 1.444 -4.274 1.00 88.00 83 ILE A CA 1
ATOM 638 C C . ILE A 1 83 ? 5.734 1.605 -5.612 1.00 88.00 83 ILE A C 1
ATOM 640 O O . ILE A 1 83 ? 5.107 1.611 -6.675 1.00 88.00 83 ILE A O 1
ATOM 644 N N . GLY A 1 84 ? 7.066 1.671 -5.589 1.00 88.62 84 GLY A N 1
ATOM 645 C CA . GLY A 1 84 ? 7.873 1.703 -6.808 1.00 88.62 84 GLY A CA 1
ATOM 646 C C . GLY A 1 84 ? 7.753 0.428 -7.655 1.00 88.62 84 GLY A C 1
ATOM 647 O O . GLY A 1 84 ? 7.946 0.484 -8.877 1.00 88.62 84 GLY A O 1
ATOM 648 N N . LEU A 1 85 ? 7.416 -0.703 -7.029 1.00 90.88 85 LEU A N 1
ATOM 649 C CA . LEU A 1 85 ? 7.301 -2.018 -7.659 1.00 90.88 85 LEU A CA 1
ATOM 650 C C . LEU A 1 85 ? 5.863 -2.388 -8.036 1.00 90.88 85 LEU A C 1
ATOM 652 O O . LEU A 1 85 ? 5.665 -2.925 -9.128 1.00 90.88 85 LEU A O 1
ATOM 656 N N . ILE A 1 86 ? 4.866 -2.086 -7.193 1.00 92.12 86 ILE A N 1
ATOM 657 C CA . ILE A 1 86 ? 3.470 -2.522 -7.403 1.00 92.12 86 ILE A CA 1
ATOM 658 C C . ILE A 1 86 ? 2.897 -2.060 -8.746 1.00 92.12 86 ILE A C 1
ATOM 660 O O . ILE A 1 86 ? 2.137 -2.793 -9.365 1.00 92.12 86 ILE A O 1
ATOM 664 N N . ARG A 1 87 ? 3.338 -0.909 -9.270 1.00 89.31 87 ARG A N 1
ATOM 665 C CA . ARG A 1 87 ? 2.940 -0.426 -10.605 1.00 89.31 87 ARG A CA 1
ATOM 666 C C . ARG A 1 87 ? 3.250 -1.419 -11.730 1.00 89.31 87 ARG A C 1
ATOM 668 O O . ARG A 1 87 ? 2.531 -1.471 -12.720 1.00 89.31 87 ARG A O 1
ATOM 675 N N . ASN A 1 88 ? 4.325 -2.197 -11.599 1.00 91.25 88 ASN A N 1
ATOM 676 C CA . ASN A 1 88 ? 4.676 -3.223 -12.580 1.00 91.25 88 ASN A CA 1
ATOM 677 C C . ASN A 1 88 ? 3.783 -4.457 -12.420 1.00 91.25 88 ASN A C 1
ATOM 679 O O . ASN A 1 88 ? 3.437 -5.086 -13.415 1.00 91.25 88 ASN A O 1
ATOM 683 N N . ILE A 1 89 ? 3.385 -4.768 -11.182 1.00 92.94 89 ILE A N 1
ATOM 684 C CA . ILE A 1 89 ? 2.431 -5.840 -10.888 1.00 92.94 89 ILE A CA 1
ATOM 685 C C . ILE A 1 89 ? 1.070 -5.491 -11.495 1.00 92.94 89 ILE A C 1
ATOM 687 O O . ILE A 1 89 ? 0.519 -6.320 -12.211 1.00 92.94 89 ILE A O 1
ATOM 691 N N . SER A 1 90 ? 0.577 -4.261 -11.307 1.00 93.75 90 SER A N 1
ATOM 692 C CA . SER A 1 90 ? -0.679 -3.790 -11.913 1.00 93.75 90 SER A CA 1
ATOM 693 C C . SER A 1 90 ? -0.686 -3.947 -13.429 1.00 93.75 90 SER A C 1
ATOM 695 O O . SER A 1 90 ? -1.585 -4.588 -13.958 1.00 93.75 90 SER A O 1
ATOM 697 N N . LYS A 1 91 ? 0.368 -3.488 -14.119 1.00 91.88 91 LYS A N 1
ATOM 698 C CA . LYS A 1 91 ? 0.507 -3.684 -15.574 1.00 91.88 91 LYS A CA 1
ATOM 699 C C . LYS A 1 91 ? 0.436 -5.157 -15.977 1.00 91.88 91 LYS A C 1
ATOM 701 O O . LYS A 1 91 ? -0.140 -5.497 -17.005 1.00 91.88 91 LYS A O 1
ATOM 706 N N . GLY A 1 92 ? 1.042 -6.034 -15.176 1.00 90.38 92 GLY A N 1
ATOM 707 C CA . GLY A 1 92 ? 0.968 -7.477 -15.383 1.00 90.38 92 GLY A CA 1
ATOM 708 C C . GLY A 1 92 ? -0.454 -8.015 -15.226 1.00 90.38 92 GLY A C 1
ATOM 709 O O . GLY A 1 92 ? -0.902 -8.778 -16.076 1.00 90.38 92 GLY A O 1
ATOM 710 N N . LEU A 1 93 ? -1.168 -7.597 -14.177 1.00 92.12 93 LEU A N 1
ATOM 711 C CA . LEU A 1 93 ? -2.553 -8.000 -13.912 1.00 92.12 93 LEU A CA 1
ATOM 712 C C . LEU A 1 93 ? -3.518 -7.509 -14.996 1.00 92.12 93 LEU A C 1
ATOM 714 O O . LEU A 1 93 ? -4.398 -8.261 -15.397 1.00 92.12 93 LEU A O 1
ATOM 718 N N . GLU A 1 94 ? -3.330 -6.294 -15.511 1.00 93.06 94 GLU A N 1
ATOM 719 C CA . GLU A 1 94 ? -4.118 -5.747 -16.623 1.00 93.06 94 GLU A CA 1
ATOM 720 C C . GLU A 1 94 ? -3.881 -6.488 -17.944 1.00 93.06 94 GLU A C 1
ATOM 722 O O . GLU A 1 94 ? -4.817 -6.689 -18.714 1.00 93.06 94 GLU A O 1
ATOM 727 N N . ALA A 1 95 ? -2.643 -6.910 -18.213 1.00 89.56 95 ALA A N 1
ATOM 728 C CA . ALA A 1 95 ? -2.298 -7.634 -19.436 1.00 89.56 95 ALA A CA 1
ATOM 729 C C . ALA A 1 95 ? -2.702 -9.119 -19.394 1.00 89.56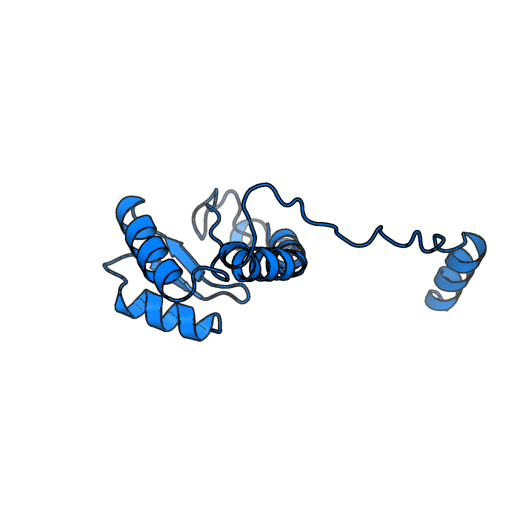 95 ALA A C 1
ATOM 731 O O . ALA A 1 95 ? -2.878 -9.742 -20.442 1.00 89.56 95 ALA A O 1
ATOM 732 N N . LEU A 1 96 ? -2.843 -9.697 -18.196 1.00 87.81 96 LEU A N 1
ATOM 733 C CA . LEU A 1 96 ? -3.058 -11.131 -18.000 1.00 87.81 96 LEU A CA 1
ATOM 734 C C . LEU A 1 96 ? -4.307 -11.695 -18.711 1.00 87.81 96 LEU A C 1
ATOM 736 O O . LEU A 1 96 ? -4.176 -12.755 -19.320 1.00 87.81 96 LEU A O 1
ATOM 740 N N . PRO A 1 97 ? -5.487 -11.037 -18.709 1.00 88.25 97 PRO A N 1
ATOM 741 C CA . PRO A 1 97 ? -6.682 -11.564 -19.373 1.00 88.25 97 PRO A CA 1
ATOM 742 C C . PRO A 1 97 ? -6.538 -11.710 -20.892 1.00 88.25 97 PRO A C 1
ATOM 744 O O . PRO A 1 97 ? -7.192 -12.559 -21.489 1.00 88.25 97 PRO A O 1
ATOM 747 N N . GLY A 1 98 ? -5.692 -10.888 -21.524 1.00 85.75 98 GLY A N 1
ATOM 748 C CA . GLY A 1 98 ? -5.424 -10.946 -22.964 1.00 85.75 98 GLY A CA 1
ATOM 749 C C . GLY A 1 98 ? -4.359 -11.971 -23.352 1.00 85.75 98 GLY A C 1
ATOM 750 O O . GLY A 1 98 ? -4.032 -12.099 -24.530 1.00 85.75 98 GLY A O 1
ATOM 751 N N . ARG A 1 99 ? -3.788 -12.678 -22.373 1.00 84.56 99 ARG A N 1
ATOM 752 C CA . ARG A 1 99 ? -2.645 -13.556 -22.572 1.00 84.56 99 ARG A CA 1
ATOM 753 C C . ARG A 1 99 ? -3.065 -15.023 -22.707 1.00 84.56 99 ARG A C 1
ATOM 755 O O . ARG A 1 99 ? -3.806 -15.514 -21.854 1.00 84.56 99 ARG A O 1
ATOM 762 N N . PRO A 1 100 ? -2.561 -15.764 -23.708 1.00 86.94 100 PRO A N 1
ATOM 763 C CA . PRO A 1 100 ? -2.815 -17.192 -23.795 1.00 86.94 100 PRO A CA 1
ATOM 764 C C . PRO A 1 100 ? -2.192 -17.948 -22.602 1.00 86.94 100 PRO A C 1
ATOM 766 O O . PRO A 1 100 ? -1.074 -17.634 -22.172 1.00 86.94 100 PRO A O 1
ATOM 769 N N . PRO A 1 101 ? -2.892 -18.960 -22.055 1.00 82.31 101 PRO A N 1
ATOM 770 C CA . PRO A 1 101 ? -2.375 -19.779 -20.964 1.00 82.31 101 PRO A CA 1
ATOM 771 C C . PRO A 1 101 ? -1.026 -20.416 -21.319 1.00 82.31 101 PRO A C 1
ATOM 773 O O . PRO A 1 101 ? -0.869 -20.997 -22.390 1.00 82.31 101 PRO A O 1
ATOM 776 N N . GLY A 1 102 ? -0.057 -20.333 -20.407 1.00 81.12 102 GLY A N 1
ATOM 777 C CA . GLY A 1 102 ? 1.271 -20.936 -20.582 1.00 81.12 102 GLY A CA 1
ATOM 778 C C . GLY A 1 102 ? 2.294 -20.063 -21.313 1.00 81.12 102 GLY A C 1
ATOM 779 O O . GLY A 1 102 ? 3.473 -20.411 -21.340 1.00 81.12 102 GLY A O 1
ATOM 780 N N . GLU A 1 103 ? 1.899 -18.905 -21.843 1.00 83.62 103 GLU A N 1
ATOM 781 C CA . GLU A 1 103 ? 2.857 -17.943 -22.377 1.00 83.62 103 GLU A CA 1
ATOM 782 C C . GLU A 1 103 ? 3.619 -17.269 -21.220 1.00 83.62 103 GLU A C 1
ATOM 784 O O . GLU A 1 103 ? 3.033 -16.611 -20.357 1.00 83.62 103 GLU A O 1
ATOM 789 N N . LEU A 1 104 ? 4.941 -17.455 -21.164 1.00 77.75 104 LEU A N 1
ATOM 790 C CA . LEU A 1 104 ? 5.796 -16.902 -20.108 1.00 77.75 104 LEU A CA 1
ATOM 791 C C . LEU A 1 104 ? 6.200 -15.466 -20.427 1.00 77.75 104 LEU A C 1
ATOM 793 O O . LEU A 1 104 ? 6.509 -15.160 -21.577 1.00 77.75 104 LEU A O 1
ATOM 797 N N . PRO A 1 105 ? 6.169 -14.527 -19.461 1.00 75.19 105 PRO A N 1
ATOM 798 C CA . PRO A 1 105 ? 6.556 -13.146 -19.738 1.00 75.19 105 PRO A CA 1
ATOM 799 C C . PRO A 1 105 ? 8.009 -13.119 -20.212 1.00 75.19 105 PRO A C 1
ATOM 801 O O . PRO A 1 105 ? 8.858 -13.794 -19.634 1.00 75.19 105 PRO A O 1
ATOM 804 N N . HIS A 1 106 ? 8.285 -12.334 -21.252 1.00 76.94 106 HIS A N 1
ATOM 805 C CA . HIS A 1 106 ? 9.632 -12.108 -21.772 1.00 76.94 106 HIS A CA 1
ATOM 806 C C . HIS A 1 106 ? 10.110 -10.721 -21.328 1.00 76.94 106 HIS A C 1
ATOM 808 O O . HIS A 1 106 ? 10.096 -9.782 -22.128 1.00 76.94 106 HIS A O 1
ATOM 814 N N . PRO A 1 107 ? 10.461 -10.529 -20.040 1.00 75.88 107 PRO A N 1
ATOM 815 C CA . PRO A 1 107 ? 10.976 -9.249 -19.596 1.00 75.88 107 PRO A CA 1
ATOM 816 C C . PRO A 1 107 ? 12.281 -8.943 -20.342 1.00 75.88 107 PRO A C 1
ATOM 818 O O . PRO A 1 107 ? 13.065 -9.860 -20.614 1.00 75.88 107 PRO A O 1
ATOM 821 N N . PRO A 1 108 ? 12.548 -7.666 -20.658 1.00 77.69 108 PRO A N 1
ATOM 822 C CA . PRO A 1 108 ? 13.828 -7.288 -21.229 1.00 77.69 108 PRO A CA 1
ATOM 823 C C . PRO A 1 108 ? 14.945 -7.713 -20.277 1.00 77.69 108 PRO A C 1
ATOM 825 O O . PRO A 1 108 ? 14.851 -7.522 -19.060 1.00 77.69 108 PRO A O 1
ATOM 828 N N . THR A 1 109 ? 16.015 -8.285 -20.825 1.00 80.62 109 THR A N 1
ATOM 829 C CA . THR A 1 109 ? 17.204 -8.591 -20.033 1.00 80.62 109 THR A CA 1
ATOM 830 C C . THR A 1 109 ? 17.711 -7.288 -19.411 1.00 80.62 109 THR A C 1
ATOM 832 O O . THR A 1 109 ? 17.905 -6.314 -20.146 1.00 80.62 109 THR A O 1
ATOM 835 N N . PRO A 1 110 ? 17.920 -7.224 -18.082 1.00 76.62 110 PRO A N 1
ATOM 836 C CA . PRO A 1 110 ? 18.436 -6.020 -17.454 1.00 76.62 110 PRO A CA 1
ATOM 837 C C . PRO A 1 110 ? 19.749 -5.641 -18.131 1.00 76.62 110 PRO A C 1
ATOM 839 O O . PRO A 1 110 ? 20.693 -6.436 -18.141 1.00 76.62 110 PRO A O 1
ATOM 842 N N . SER A 1 111 ? 19.827 -4.438 -18.708 1.00 77.81 111 SER A N 1
ATOM 843 C CA . SER A 1 111 ? 21.107 -3.957 -19.215 1.00 77.81 111 SER A CA 1
ATOM 844 C C . SER A 1 111 ? 22.045 -3.883 -18.014 1.00 77.81 111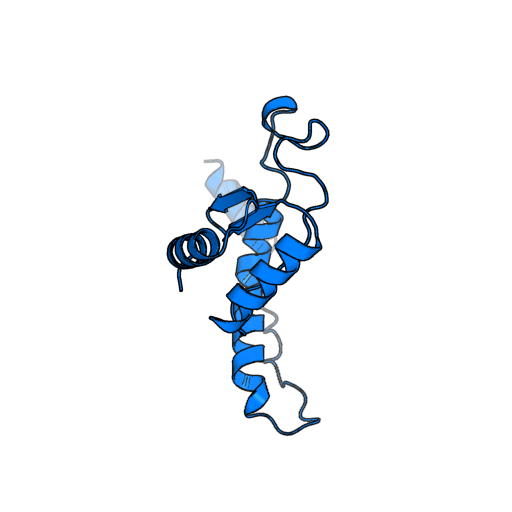 SER A C 1
ATOM 846 O O . SER A 1 111 ? 21.774 -3.118 -17.081 1.00 77.81 111 SER A O 1
ATOM 848 N N . LYS A 1 112 ? 23.131 -4.659 -18.012 1.00 71.88 112 LYS A N 1
ATOM 849 C CA . LYS A 1 112 ? 24.228 -4.446 -17.067 1.00 71.88 112 LYS A CA 1
ATOM 850 C C . LYS A 1 112 ? 24.836 -3.089 -17.402 1.00 71.88 112 LYS A C 1
ATOM 852 O O . LYS A 1 112 ? 25.769 -3.002 -18.194 1.00 71.88 112 LYS A O 1
ATOM 857 N N . LYS A 1 113 ? 24.277 -2.011 -16.847 1.00 76.88 113 LYS A N 1
ATOM 858 C CA . LYS A 1 113 ? 24.988 -0.738 -16.822 1.00 76.88 113 LYS A CA 1
ATOM 859 C C . LYS A 1 113 ? 26.273 -1.011 -16.040 1.00 76.88 113 LYS A C 1
ATOM 861 O O . LYS A 1 113 ? 26.175 -1.613 -14.966 1.00 76.88 113 LYS A O 1
ATOM 866 N N . PRO A 1 114 ? 27.454 -0.660 -16.570 1.00 81.62 114 PRO A N 1
ATOM 867 C CA . PRO A 1 114 ? 28.675 -0.785 -15.794 1.00 81.62 114 PRO A CA 1
ATOM 868 C C . PRO A 1 114 ? 28.466 -0.036 -14.474 1.00 81.62 114 PRO A C 1
ATOM 870 O O . PRO A 1 114 ? 27.901 1.062 -14.465 1.00 81.62 114 PRO A O 1
ATOM 873 N N . GLY A 1 115 ? 28.841 -0.672 -13.362 1.00 81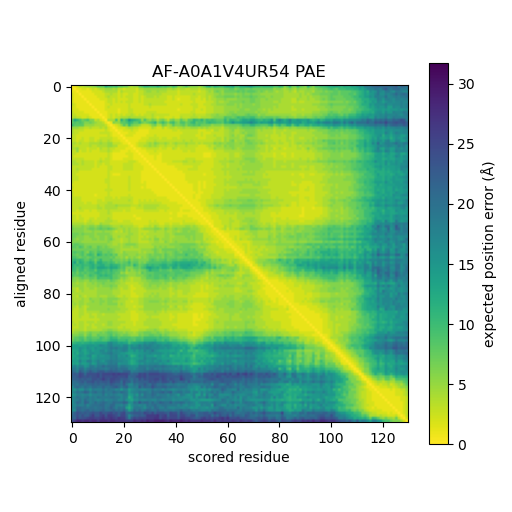.88 115 GLY A N 1
ATOM 874 C CA . GLY A 1 115 ? 28.807 -0.026 -12.054 1.00 81.88 115 GLY A CA 1
ATOM 875 C C . GLY A 1 115 ? 29.623 1.267 -12.078 1.00 81.88 115 GLY A C 1
ATOM 876 O O . GLY A 1 115 ? 30.479 1.458 -12.945 1.00 81.88 115 GLY A O 1
ATOM 877 N N . LEU A 1 116 ? 29.348 2.176 -11.143 1.00 86.69 116 LEU A N 1
ATOM 878 C CA . LEU A 1 116 ? 30.141 3.394 -11.030 1.00 86.69 116 LEU A CA 1
ATOM 879 C C . LEU A 1 116 ? 31.597 3.021 -10.721 1.00 86.69 116 LEU A C 1
ATOM 881 O O . LEU A 1 116 ? 31.861 2.304 -9.758 1.00 86.69 116 LEU A O 1
ATOM 885 N N . ASP A 1 117 ? 32.523 3.508 -11.543 1.00 92.38 117 ASP A N 1
ATOM 886 C CA . ASP A 1 117 ? 33.954 3.316 -11.326 1.00 92.38 117 ASP A CA 1
ATOM 887 C C . ASP A 1 117 ? 34.387 3.883 -9.962 1.00 92.38 117 ASP A C 1
ATOM 889 O O . ASP A 1 117 ? 33.961 4.973 -9.567 1.00 92.38 117 ASP A O 1
ATOM 893 N N . ALA A 1 118 ? 35.247 3.153 -9.248 1.00 93.25 118 ALA A N 1
ATOM 894 C CA . ALA A 1 118 ? 35.657 3.514 -7.893 1.00 93.25 118 ALA A CA 1
ATOM 895 C C . ALA A 1 118 ? 36.393 4.864 -7.843 1.00 93.25 118 ALA A C 1
ATOM 897 O O . ALA A 1 118 ? 36.181 5.645 -6.913 1.00 93.25 118 ALA A O 1
ATOM 898 N N . ALA A 1 119 ? 37.207 5.184 -8.857 1.00 94.19 119 ALA A N 1
ATOM 899 C CA . ALA A 1 119 ? 37.894 6.470 -8.919 1.00 94.19 119 ALA A CA 1
ATOM 900 C C . ALA A 1 119 ? 36.905 7.611 -9.191 1.00 94.19 119 ALA A C 1
ATOM 902 O O . ALA A 1 119 ? 37.026 8.694 -8.613 1.00 94.19 119 ALA A O 1
ATOM 903 N N . ARG A 1 120 ? 35.882 7.369 -10.018 1.00 93.31 120 ARG A N 1
ATOM 904 C CA . ARG A 1 120 ? 34.788 8.329 -10.217 1.00 93.31 120 ARG A CA 1
ATOM 905 C C . ARG A 1 120 ? 33.959 8.537 -8.948 1.00 93.31 120 ARG A C 1
ATOM 907 O O . ARG A 1 120 ? 33.622 9.680 -8.653 1.00 93.31 120 ARG A O 1
ATOM 914 N N . LEU A 1 121 ? 33.653 7.477 -8.199 1.00 94.31 121 LEU A N 1
ATOM 915 C CA . LEU A 1 121 ? 32.944 7.584 -6.921 1.00 94.31 121 LEU A CA 1
ATOM 916 C C . LEU A 1 121 ? 33.737 8.435 -5.923 1.00 94.31 121 LEU A C 1
ATOM 918 O O . LEU A 1 121 ? 33.170 9.343 -5.322 1.00 94.31 121 LEU A O 1
ATOM 922 N N . LYS A 1 122 ? 35.050 8.200 -5.813 1.00 94.88 122 LYS A N 1
ATOM 923 C CA . LYS A 1 122 ? 35.933 8.979 -4.937 1.00 94.88 122 LYS A CA 1
ATOM 924 C C . LYS A 1 122 ? 35.909 10.476 -5.272 1.00 94.88 122 LYS A C 1
ATOM 926 O O . LYS A 1 122 ? 35.706 11.284 -4.375 1.00 94.88 122 LYS A O 1
ATOM 931 N N . LYS A 1 123 ? 35.990 10.837 -6.561 1.00 95.69 123 LYS A N 1
ATOM 932 C CA . LYS A 1 123 ? 35.880 12.240 -7.010 1.00 95.69 123 LYS A CA 1
ATOM 933 C C . LYS A 1 123 ? 34.544 12.888 -6.643 1.00 95.69 123 LYS A C 1
ATOM 935 O O . LYS A 1 123 ? 34.512 14.067 -6.311 1.00 95.69 123 LYS A O 1
ATOM 940 N N . ILE A 1 124 ? 33.439 12.142 -6.734 1.00 95.44 124 ILE A N 1
ATOM 941 C CA . ILE A 1 124 ? 32.117 12.659 -6.354 1.00 95.44 124 ILE A CA 1
ATOM 942 C C . ILE A 1 124 ? 32.088 12.951 -4.852 1.00 95.44 124 ILE A C 1
ATOM 944 O O . ILE A 1 124 ? 31.663 14.039 -4.483 1.00 95.44 124 ILE A O 1
ATOM 948 N N . ILE A 1 125 ? 32.577 12.029 -4.014 1.00 94.75 125 ILE A N 1
ATOM 949 C CA . ILE A 1 125 ? 32.633 12.213 -2.554 1.00 94.75 125 ILE A CA 1
ATOM 950 C C . ILE A 1 125 ? 33.441 13.471 -2.206 1.00 94.75 125 ILE A C 1
ATOM 952 O O . ILE A 1 125 ? 32.910 14.365 -1.558 1.00 94.75 125 ILE A O 1
ATOM 956 N N . GLU A 1 126 ? 34.664 13.592 -2.732 1.00 95.56 126 GLU A N 1
ATOM 957 C CA . GLU A 1 126 ? 35.544 14.747 -2.484 1.00 95.56 126 GLU A CA 1
ATOM 958 C C . GLU A 1 126 ? 34.902 16.080 -2.921 1.00 95.56 126 GLU A C 1
ATOM 960 O O . GLU A 1 126 ? 35.045 17.092 -2.241 1.00 95.56 126 GLU A O 1
ATOM 965 N N . SER A 1 127 ? 34.134 16.085 -4.019 1.00 94.06 127 SER A N 1
ATOM 966 C CA . SER A 1 127 ? 33.448 17.293 -4.507 1.00 94.06 127 SER A CA 1
ATOM 967 C C . SER A 1 127 ? 32.260 17.756 -3.656 1.00 94.06 127 SER A C 1
ATOM 969 O O . SER A 1 127 ? 31.838 18.896 -3.808 1.00 94.06 127 SER A O 1
ATOM 971 N N . GLN A 1 128 ? 31.671 16.880 -2.833 1.00 88.94 128 GLN A N 1
ATOM 972 C CA . GLN A 1 128 ? 30.535 17.222 -1.961 1.00 88.94 128 GLN A CA 1
ATOM 973 C C . GLN A 1 128 ? 30.976 17.616 -0.544 1.00 88.94 128 GLN A C 1
ATOM 975 O O . GLN A 1 128 ? 30.167 18.144 0.214 1.00 88.94 128 GLN A O 1
ATOM 980 N N . GLU A 1 129 ? 32.234 17.349 -0.183 1.00 79.00 129 GLU A N 1
ATOM 981 C CA . GLU A 1 129 ? 32.837 17.732 1.103 1.00 79.00 129 GLU A CA 1
ATOM 982 C C . GLU A 1 129 ? 33.574 19.089 1.047 1.00 79.00 129 GLU A C 1
ATOM 984 O O . GLU A 1 129 ? 34.181 19.495 2.037 1.00 79.00 129 GLU A O 1
ATOM 989 N N . SER A 1 130 ? 33.518 19.786 -0.097 1.00 54.81 130 SER A N 1
ATOM 990 C CA . SER A 1 130 ? 34.063 21.140 -0.321 1.00 54.81 130 SER A CA 1
ATOM 991 C C . SER A 1 130 ? 32.983 22.209 -0.176 1.00 54.81 130 SER A C 1
ATOM 993 O O . SER A 1 130 ? 33.297 23.287 0.373 1.00 54.81 130 SER A O 1
#

Secondary structure (DSSP, 8-state):
--HHHHHHHHHHT-SS-EEEEETTEEEEES-HHHHHHHHHHHHHH-TTT------SS-TT-TTT-HHHH-SS-TTHHHHHHHHHHHHHHHHHHHHGGGSPTTPPP-PPPPP-PPPPPHHHHHHHHHHH--

Nearest PDB structures (foldseek):
  2n2u-assembly1_A  TM=6.586E-01  e=2.853E+00  synthetic construct

Sequence (130 aa):
MTPSDLAIRAYEISQGVMIKETCFGLQVTGKEADVDRIVSSLRALDPSHIFVKDRGFPPGDPRRCRANLGGARPGYFGHEFEIGLIRNISKGLEALPGRPPGELPHPPTPSKKPGLDAARLKKIIESQES

pLDDT: mean 87.76, std 6.33, range [54.81, 95.69]

Mean predicted aligned error: 8.3 Å

Radius of gyration: 20.86 Å; Cα contacts (8 Å, |Δi|>4): 75; chains: 1; bounding box: 58×42×46 Å